Protein AF-W9CKL8-F1 (afdb_monomer_lite)

Foldseek 3Di:
DPPDDPPDVVVVVVCVVPDAAEDEDQDCPDPVNVVVVVVRHNYAHDDPVPVVRVCVSCVPPPDDDDDDDPVVVPD

InterPro domains:
  IPR008030 NmrA-like domain [PF05368] (23-69)
  IPR036291 NAD(P)-binding domain superfamily [SSF51735] (23-71)

Structure (mmCIF, N/CA/C/O backbone):
data_AF-W9CKL8-F1
#
_entry.id   AF-W9CKL8-F1
#
loop_
_atom_site.group_PDB
_atom_site.id
_atom_site.type_symbol
_atom_site.label_atom_id
_atom_site.label_alt_id
_atom_site.label_comp_id
_atom_site.label_asym_id
_atom_site.label_entity_id
_atom_site.label_seq_id
_atom_site.pdbx_PDB_ins_code
_atom_site.Cartn_x
_atom_site.Cartn_y
_atom_site.Cartn_z
_atom_site.occupancy
_atom_site.B_iso_or_equiv
_atom_site.auth_seq_id
_atom_site.auth_comp_id
_atom_site.auth_asym_id
_atom_site.auth_atom_id
_atom_site.pdbx_PDB_model_num
ATOM 1 N N . MET A 1 1 ? -26.262 -24.468 14.719 1.00 37.09 1 MET A N 1
ATOM 2 C CA . MET A 1 1 ? -26.941 -23.243 15.195 1.00 37.09 1 MET A CA 1
ATOM 3 C C . MET A 1 1 ? -25.876 -22.3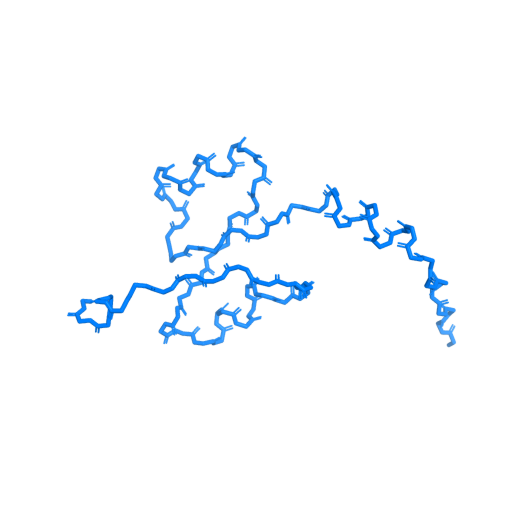09 15.747 1.00 37.09 1 MET A C 1
ATOM 5 O O . MET A 1 1 ? -25.534 -22.393 16.916 1.00 37.09 1 MET A O 1
ATOM 9 N N . THR A 1 2 ? -25.260 -21.498 14.891 1.00 43.16 2 THR A N 1
ATOM 10 C CA . THR A 1 2 ? -24.253 -20.523 15.324 1.00 43.16 2 THR A CA 1
ATOM 11 C C . THR A 1 2 ? -25.013 -19.262 15.708 1.00 43.16 2 THR A C 1
ATOM 13 O O . THR A 1 2 ? -25.616 -18.635 14.842 1.00 43.16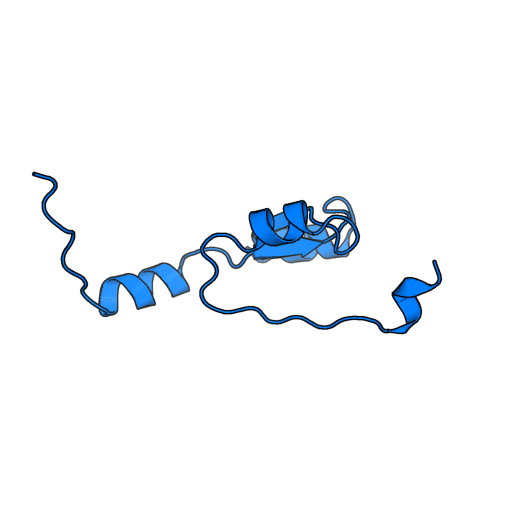 2 THR A O 1
ATOM 16 N N . GLN A 1 3 ? -25.067 -18.946 17.003 1.00 45.47 3 GLN A N 1
ATOM 17 C CA . GLN A 1 3 ? -25.616 -17.689 17.518 1.00 45.47 3 GLN A CA 1
ATOM 18 C C . GLN A 1 3 ? -24.996 -16.530 16.719 1.00 45.47 3 GLN A C 1
ATOM 20 O O . GLN A 1 3 ? -23.780 -16.327 16.745 1.00 45.47 3 GLN A O 1
ATOM 25 N N . GLY A 1 4 ? -25.819 -15.849 15.917 1.00 48.91 4 GLY A N 1
ATOM 26 C CA . GLY A 1 4 ? -25.392 -14.707 15.121 1.00 48.91 4 GLY A CA 1
ATOM 27 C C . GLY A 1 4 ? -24.937 -13.612 16.072 1.00 48.91 4 GLY A C 1
ATOM 28 O O . GLY A 1 4 ? -25.729 -13.144 16.886 1.00 48.91 4 GLY A O 1
ATOM 29 N N . ARG A 1 5 ? -23.650 -13.248 16.008 1.00 58.94 5 ARG A N 1
ATOM 30 C CA . ARG A 1 5 ? -23.089 -12.196 16.862 1.00 58.94 5 ARG A CA 1
ATOM 31 C C . ARG A 1 5 ? -23.960 -10.941 16.720 1.00 58.94 5 ARG A C 1
ATOM 33 O O . ARG A 1 5 ? -24.212 -10.537 15.582 1.00 58.94 5 ARG A O 1
ATOM 40 N N . PRO A 1 6 ? -24.419 -10.327 17.822 1.00 53.94 6 PRO A N 1
ATOM 41 C CA . PRO A 1 6 ? -25.241 -9.131 17.742 1.00 53.94 6 PRO A CA 1
ATOM 42 C C . PRO A 1 6 ? -24.467 -8.042 16.996 1.00 53.94 6 PRO A C 1
ATOM 44 O O . PRO A 1 6 ? -23.352 -7.682 17.378 1.00 53.94 6 PRO A O 1
ATOM 47 N N . HIS A 1 7 ? -25.052 -7.539 15.910 1.00 62.88 7 HIS A N 1
ATOM 48 C CA . HIS A 1 7 ? -24.485 -6.447 15.129 1.00 62.88 7 HIS A CA 1
ATOM 49 C C . HIS A 1 7 ? -24.690 -5.135 15.896 1.00 62.88 7 HIS A C 1
ATOM 51 O O . HIS A 1 7 ? -25.615 -4.373 15.630 1.00 62.88 7 HIS A O 1
ATOM 57 N N . ASN A 1 8 ? -23.851 -4.895 16.901 1.00 64.38 8 ASN A N 1
ATOM 58 C CA . ASN A 1 8 ? -23.802 -3.622 17.604 1.00 64.38 8 ASN A CA 1
ATOM 59 C C . ASN A 1 8 ? -22.797 -2.702 16.875 1.00 64.38 8 ASN A C 1
ATOM 61 O O . ASN A 1 8 ? -21.601 -3.008 16.848 1.00 64.38 8 ASN A O 1
ATOM 65 N N . PRO A 1 9 ? -23.259 -1.585 16.280 1.00 67.50 9 PRO A N 1
ATOM 66 C CA . PRO A 1 9 ? -22.436 -0.720 15.434 1.00 67.50 9 PRO A CA 1
ATOM 67 C C . PRO A 1 9 ? -21.267 -0.068 16.182 1.00 67.50 9 PRO A C 1
ATOM 69 O O . PRO A 1 9 ? -20.272 0.287 15.550 1.00 67.50 9 PRO A O 1
ATOM 72 N N . LEU A 1 10 ? -21.342 0.040 17.514 1.00 64.94 10 LEU A N 1
ATOM 73 C CA . LEU A 1 10 ? -20.242 0.547 18.331 1.00 64.94 10 LEU A CA 1
ATOM 74 C C . LEU A 1 10 ? -19.033 -0.395 18.285 1.00 64.94 10 LEU A C 1
ATOM 76 O O . LEU A 1 10 ? -17.917 0.076 18.104 1.00 64.94 10 LEU A O 1
ATOM 80 N N . TYR A 1 11 ? -19.238 -1.718 18.334 1.00 62.25 11 TYR A N 1
ATOM 81 C CA . TYR A 1 11 ? -18.126 -2.673 18.237 1.00 62.25 11 TYR A CA 1
ATOM 82 C C . TYR A 1 11 ? -17.399 -2.564 16.897 1.00 62.25 11 TYR A C 1
ATOM 84 O O . TYR A 1 11 ? -16.173 -2.590 16.875 1.00 62.25 11 TYR A O 1
ATOM 92 N N . SER A 1 12 ? -18.128 -2.410 15.790 1.00 65.62 12 SER A N 1
ATOM 93 C CA . SER A 1 12 ? -17.526 -2.276 14.460 1.00 65.62 12 SER A CA 1
ATOM 94 C C . SER A 1 12 ? -16.744 -0.973 14.295 1.00 65.62 12 SER A C 1
ATOM 96 O O . SER A 1 12 ? -15.657 -1.001 13.723 1.00 65.62 12 SER A O 1
ATOM 98 N N . GLN A 1 13 ? -17.249 0.151 14.818 1.00 64.12 13 GLN A N 1
ATOM 99 C CA . GLN A 1 13 ? -16.524 1.427 14.776 1.00 64.12 13 GLN A CA 1
ATOM 100 C C . GLN A 1 13 ? -15.263 1.393 15.641 1.00 64.12 13 GLN A C 1
ATOM 102 O O . GLN A 1 13 ? -14.194 1.781 15.177 1.00 64.12 13 GLN A O 1
ATOM 107 N N . THR A 1 14 ? -15.361 0.876 16.868 1.00 64.75 14 THR A N 1
ATOM 108 C CA . THR A 1 14 ? -14.204 0.758 17.762 1.00 64.75 14 THR A CA 1
ATOM 109 C C . THR A 1 14 ? -13.162 -0.201 17.184 1.00 64.75 14 THR A C 1
ATOM 111 O O . THR A 1 14 ? -11.987 0.141 17.138 1.00 64.75 14 THR A O 1
ATOM 114 N N . LEU A 1 15 ? -13.568 -1.362 16.656 1.00 64.69 15 LEU A N 1
ATOM 115 C CA . LEU A 1 15 ? -12.658 -2.294 15.976 1.00 64.69 15 LEU A CA 1
ATOM 116 C C . LEU A 1 15 ? -11.956 -1.641 14.784 1.00 64.69 15 LEU A C 1
ATOM 118 O O . LEU A 1 15 ? -10.748 -1.790 14.652 1.00 64.69 15 LEU A O 1
ATOM 122 N N . PHE A 1 16 ? -12.673 -0.888 13.947 1.00 68.69 16 PHE A N 1
ATOM 123 C CA . PHE A 1 16 ? -12.070 -0.174 12.818 1.00 68.69 16 PHE A CA 1
ATOM 124 C C . PHE A 1 16 ? -10.983 0.813 13.264 1.00 68.69 16 PHE A C 1
ATOM 126 O O . PHE A 1 16 ? -9.964 0.951 12.599 1.00 68.69 16 PHE A O 1
ATOM 133 N N . GLN A 1 17 ? -11.175 1.454 14.416 1.00 71.94 17 GLN A N 1
ATOM 134 C CA . GLN A 1 17 ? -10.237 2.428 14.970 1.00 71.94 17 GLN A CA 1
ATOM 135 C C . GLN A 1 17 ? -8.948 1.797 15.520 1.00 71.94 17 GLN A C 1
ATOM 137 O O . GLN A 1 17 ? -7.919 2.466 15.571 1.00 71.94 17 GLN A O 1
ATOM 142 N N . TYR A 1 18 ? -8.996 0.520 15.912 1.00 72.06 18 TYR A N 1
ATOM 143 C CA . TYR A 1 18 ? -7.852 -0.221 16.459 1.00 72.06 18 TYR A CA 1
ATOM 144 C C . TYR A 1 18 ? -7.244 -1.241 15.489 1.00 72.06 18 TYR A C 1
ATOM 146 O O . TYR A 1 18 ? -6.167 -1.771 15.764 1.00 72.06 18 TYR A O 1
ATOM 154 N N . LEU A 1 19 ? -7.905 -1.538 14.368 1.00 73.12 19 LEU A N 1
ATOM 155 C CA . LEU A 1 19 ? -7.345 -2.406 13.342 1.00 73.12 19 LEU A CA 1
ATOM 156 C C . LEU A 1 19 ? -6.315 -1.632 12.511 1.00 73.12 19 LEU A C 1
ATOM 158 O O . LEU A 1 19 ? -6.597 -0.526 12.043 1.00 73.12 19 LEU A O 1
ATOM 162 N N . PRO A 1 20 ? -5.121 -2.201 12.289 1.00 75.56 20 PRO A N 1
ATOM 163 C CA . PRO A 1 20 ? -4.134 -1.563 11.442 1.00 75.56 20 PRO A CA 1
ATOM 164 C C . PRO A 1 20 ? -4.674 -1.474 10.012 1.00 75.56 20 PRO A C 1
ATOM 166 O O . PRO A 1 20 ? -5.184 -2.442 9.449 1.00 75.56 20 PRO A O 1
ATOM 169 N N . SER A 1 21 ? -4.571 -0.287 9.422 1.00 80.75 21 SER A N 1
ATOM 170 C CA . SER A 1 21 ? -4.989 -0.071 8.039 1.00 80.75 21 SER A CA 1
ATOM 171 C C . SER A 1 21 ? -3.961 -0.695 7.085 1.00 80.75 21 SER A C 1
ATOM 173 O O . SER A 1 21 ? -2.765 -0.406 7.226 1.00 80.75 21 SER A O 1
ATOM 175 N N . PRO A 1 22 ? -4.381 -1.539 6.122 1.00 85.00 22 PRO A N 1
ATOM 176 C CA . PRO A 1 22 ? -3.456 -2.136 5.174 1.00 85.00 22 PRO A CA 1
ATOM 177 C C . PRO A 1 22 ? -2.878 -1.072 4.232 1.00 85.00 22 PRO A C 1
ATOM 179 O O . PRO A 1 22 ? -3.605 -0.384 3.516 1.00 85.00 22 PRO A O 1
ATOM 182 N N . ALA A 1 23 ? -1.552 -0.956 4.222 1.00 92.12 23 ALA A N 1
ATOM 183 C CA . ALA A 1 23 ? -0.786 -0.139 3.291 1.00 92.12 23 ALA A CA 1
ATOM 184 C C . ALA A 1 23 ? -0.205 -1.040 2.196 1.00 92.12 23 ALA A C 1
ATOM 186 O O . ALA A 1 23 ? 0.673 -1.866 2.447 1.00 92.12 23 ALA A O 1
ATOM 187 N N . VAL A 1 24 ? -0.704 -0.892 0.971 1.00 93.75 24 VAL A N 1
ATOM 188 C CA . VAL A 1 24 ? -0.345 -1.773 -0.145 1.00 93.75 24 VAL A CA 1
ATOM 189 C C . VAL A 1 24 ? 0.873 -1.234 -0.895 1.00 93.75 24 VAL A C 1
ATOM 191 O O . VAL A 1 24 ? 0.917 -0.069 -1.285 1.00 93.75 24 VAL A O 1
ATOM 194 N N . THR A 1 25 ? 1.858 -2.094 -1.139 1.00 93.88 25 THR A N 1
ATOM 195 C CA . THR A 1 25 ? 3.044 -1.801 -1.961 1.00 93.88 25 THR A CA 1
ATOM 196 C C . THR A 1 25 ? 3.430 -3.034 -2.770 1.00 93.88 25 THR A C 1
ATOM 198 O O . THR A 1 25 ? 3.156 -4.148 -2.354 1.00 93.88 25 THR A O 1
ATOM 201 N N . ARG A 1 26 ? 4.117 -2.882 -3.905 1.00 93.75 26 ARG A N 1
ATOM 202 C CA . ARG A 1 26 ? 4.725 -4.043 -4.588 1.00 93.75 26 ARG A CA 1
ATOM 203 C C . ARG A 1 26 ? 5.898 -4.609 -3.792 1.00 93.75 26 ARG A C 1
ATOM 205 O O . ARG A 1 26 ? 6.115 -5.813 -3.771 1.00 93.75 26 ARG A O 1
ATOM 212 N N . ASP A 1 27 ? 6.625 -3.726 -3.113 1.00 94.75 27 ASP A N 1
ATOM 213 C CA . ASP A 1 27 ? 7.854 -4.054 -2.404 1.00 94.75 27 ASP A CA 1
ATOM 214 C C . ASP A 1 27 ? 7.795 -3.515 -0.962 1.00 94.75 27 ASP A C 1
ATOM 216 O O . ASP A 1 27 ? 7.927 -2.301 -0.751 1.00 94.75 27 ASP A O 1
ATOM 220 N N . PRO A 1 28 ? 7.564 -4.391 0.034 1.00 96.06 28 PRO A N 1
ATOM 221 C CA . PRO A 1 28 ? 7.517 -4.012 1.443 1.00 96.06 28 PRO A CA 1
ATOM 222 C C . PRO A 1 28 ? 8.903 -3.727 2.035 1.00 96.06 28 PRO A C 1
ATOM 224 O O . PRO A 1 28 ? 8.993 -3.178 3.132 1.00 96.06 28 PRO A O 1
ATOM 227 N N . THR A 1 29 ? 9.989 -4.066 1.333 1.00 95.75 29 THR A N 1
ATOM 228 C CA . THR A 1 29 ? 11.358 -3.896 1.841 1.00 95.75 29 THR A CA 1
ATOM 229 C C . THR A 1 29 ? 11.876 -2.467 1.687 1.00 95.75 29 THR A C 1
ATOM 231 O O . THR A 1 29 ? 12.841 -2.093 2.354 1.00 95.75 29 THR A O 1
ATOM 234 N N . LYS A 1 30 ? 11.227 -1.629 0.869 1.00 96.94 30 LYS A N 1
ATOM 235 C CA . LYS A 1 30 ? 11.652 -0.240 0.641 1.00 96.94 30 LYS A CA 1
ATOM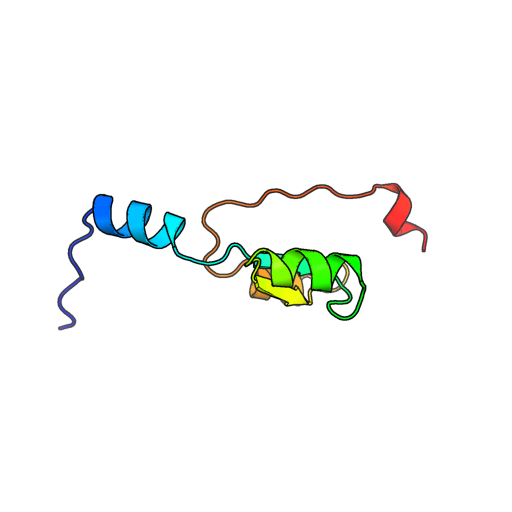 236 C C . LYS A 1 30 ? 11.535 0.623 1.894 1.00 96.94 30 LYS A C 1
ATOM 238 O O . LYS A 1 30 ? 10.623 0.464 2.703 1.00 96.94 30 LYS A O 1
ATOM 243 N N . SER A 1 31 ? 12.415 1.616 2.002 1.00 96.62 31 SER A N 1
ATOM 244 C CA . SER A 1 31 ? 12.504 2.525 3.153 1.00 96.62 31 SER A CA 1
ATOM 245 C C . SER A 1 31 ? 11.175 3.202 3.511 1.00 96.62 31 SER A C 1
ATOM 247 O O . SER A 1 31 ? 10.808 3.229 4.682 1.00 96.62 31 SER A O 1
ATOM 249 N N . PHE A 1 32 ? 10.417 3.685 2.521 1.00 94.12 32 PHE A N 1
ATOM 250 C CA . PHE A 1 32 ? 9.093 4.282 2.746 1.00 94.12 32 PHE A CA 1
ATOM 251 C C . PHE A 1 32 ? 8.069 3.283 3.297 1.00 94.12 32 PHE A C 1
ATOM 253 O O . PHE A 1 32 ? 7.299 3.627 4.191 1.00 94.12 32 PHE A O 1
ATOM 260 N N . ALA A 1 33 ? 8.080 2.041 2.806 1.00 95.75 33 ALA A N 1
ATOM 261 C CA . ALA A 1 33 ? 7.197 0.994 3.306 1.00 95.75 33 ALA A CA 1
ATOM 262 C C . ALA A 1 33 ? 7.540 0.657 4.767 1.00 95.75 33 ALA A C 1
ATOM 264 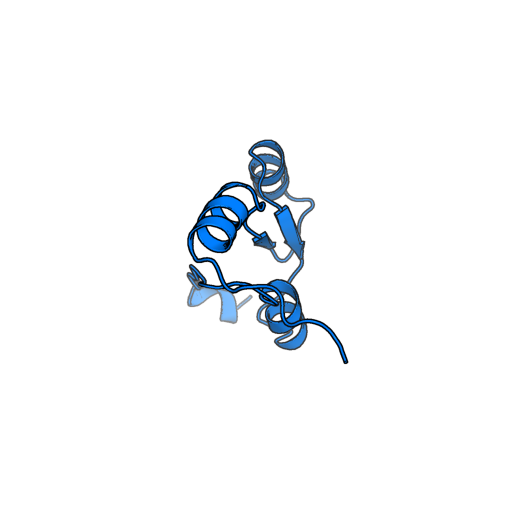O O . ALA A 1 33 ? 6.666 0.660 5.632 1.00 95.75 33 ALA A O 1
ATOM 265 N N . GLN A 1 34 ? 8.827 0.490 5.079 1.00 96.75 34 GLN A N 1
ATOM 266 C CA . GLN A 1 34 ? 9.274 0.279 6.456 1.00 96.75 34 GLN A CA 1
ATOM 267 C C . GLN A 1 34 ? 8.935 1.464 7.375 1.00 96.75 34 GLN A C 1
ATOM 269 O O . GLN A 1 34 ? 8.593 1.257 8.537 1.00 96.75 34 GLN A O 1
ATOM 274 N N . ALA A 1 35 ? 9.000 2.703 6.877 1.00 96.25 35 ALA A N 1
ATOM 275 C CA . ALA A 1 35 ? 8.613 3.888 7.640 1.00 96.25 35 ALA A CA 1
ATOM 276 C C . ALA A 1 35 ? 7.116 3.885 7.991 1.00 96.25 35 ALA A C 1
ATOM 278 O O . ALA A 1 35 ? 6.769 4.134 9.142 1.00 96.25 35 ALA A O 1
ATOM 279 N N . LEU A 1 36 ? 6.239 3.531 7.046 1.00 93.56 36 LEU A N 1
ATOM 280 C CA . LEU A 1 36 ? 4.803 3.371 7.312 1.00 93.56 36 LEU A CA 1
ATOM 281 C C . LEU A 1 36 ? 4.533 2.256 8.326 1.00 93.56 36 LEU A C 1
ATOM 283 O O . LEU A 1 36 ? 3.719 2.431 9.230 1.00 93.56 36 LEU A O 1
ATOM 287 N N . SER A 1 37 ? 5.252 1.137 8.222 1.00 93.94 37 SER A N 1
ATOM 288 C CA . SER A 1 37 ? 5.134 0.042 9.188 1.00 93.94 37 SER A CA 1
ATOM 289 C C . SER A 1 37 ? 5.484 0.487 10.611 1.00 93.94 37 SER A C 1
ATOM 291 O O . SER A 1 37 ? 4.754 0.174 11.548 1.00 93.94 37 SER A O 1
ATOM 293 N N . LYS A 1 38 ? 6.537 1.300 10.777 1.00 94.62 38 LYS A N 1
ATOM 294 C CA . LYS A 1 38 ? 6.920 1.881 12.078 1.00 94.62 38 LYS A CA 1
ATOM 295 C C . LYS A 1 38 ? 5.862 2.827 12.661 1.00 94.62 38 LYS A C 1
ATOM 297 O O . LYS A 1 38 ? 5.845 3.022 13.870 1.00 94.62 38 LYS A O 1
ATOM 302 N N . LEU A 1 39 ? 4.986 3.390 11.827 1.00 92.69 39 LEU A N 1
ATOM 303 C CA . LEU A 1 39 ? 3.847 4.216 12.245 1.00 92.69 39 LEU A CA 1
ATOM 304 C C . LEU A 1 39 ? 2.582 3.392 12.556 1.00 92.69 39 LEU A C 1
ATOM 306 O O . LEU A 1 39 ? 1.545 3.970 12.869 1.00 92.6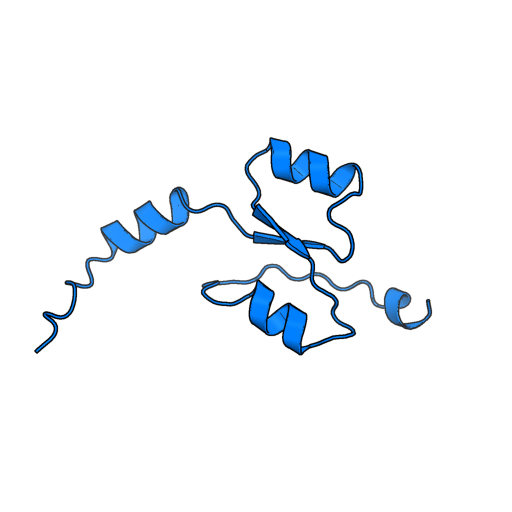9 39 LEU A O 1
ATOM 310 N N . GLY A 1 40 ? 2.651 2.058 12.478 1.00 90.56 40 GLY A N 1
ATOM 311 C CA . GLY A 1 40 ? 1.537 1.155 12.782 1.00 90.56 40 GLY A CA 1
ATOM 312 C C . GLY A 1 40 ? 0.731 0.693 11.566 1.00 90.56 40 GLY A C 1
ATOM 313 O O . GLY A 1 40 ? -0.263 -0.013 11.732 1.00 90.56 40 GLY A O 1
ATOM 314 N N . ALA A 1 41 ? 1.141 1.046 10.342 1.00 91.94 41 ALA A N 1
ATOM 315 C CA . ALA A 1 41 ? 0.488 0.534 9.142 1.00 91.94 41 ALA A CA 1
ATOM 316 C C . ALA A 1 41 ? 0.808 -0.953 8.926 1.00 91.94 41 ALA A C 1
ATOM 318 O O . ALA A 1 41 ? 1.963 -1.382 9.021 1.00 91.94 41 ALA A O 1
ATOM 319 N N . GLN A 1 42 ? -0.199 -1.738 8.547 1.00 92.12 42 GLN A N 1
ATOM 320 C CA . GLN A 1 42 ? 0.018 -3.112 8.106 1.00 92.12 42 GLN A CA 1
ATOM 321 C C . GLN A 1 42 ? 0.470 -3.090 6.646 1.00 92.12 42 GLN A C 1
ATOM 323 O O . GLN A 1 42 ? -0.345 -2.984 5.736 1.00 92.12 42 GLN A O 1
ATOM 328 N N . VAL A 1 43 ? 1.774 -3.169 6.399 1.00 94.75 43 VAL A N 1
ATOM 329 C CA . VAL A 1 43 ? 2.293 -3.165 5.027 1.00 94.75 43 VAL A CA 1
ATOM 330 C C . VAL A 1 43 ? 2.071 -4.532 4.381 1.00 94.75 43 VAL A C 1
ATOM 332 O O . VAL A 1 43 ? 2.539 -5.547 4.895 1.00 94.75 43 VAL A O 1
ATOM 335 N N . VAL A 1 44 ? 1.382 -4.560 3.241 1.00 94.06 44 VAL A N 1
ATOM 336 C CA . VAL A 1 44 ? 1.047 -5.783 2.496 1.00 94.06 44 VAL A CA 1
ATOM 337 C C . VAL A 1 44 ? 1.585 -5.686 1.071 1.00 94.06 44 VAL A C 1
ATOM 339 O O . VAL A 1 44 ? 1.494 -4.633 0.435 1.00 94.06 44 VAL A O 1
ATOM 342 N N . SER A 1 45 ? 2.143 -6.789 0.562 1.00 95.31 45 SER A N 1
ATOM 343 C CA . SER A 1 45 ? 2.586 -6.860 -0.831 1.00 95.31 45 SER A CA 1
ATOM 344 C C . SER A 1 45 ? 1.411 -7.144 -1.773 1.00 95.31 45 SER A C 1
ATOM 346 O O . SER A 1 45 ? 0.696 -8.127 -1.579 1.00 95.31 45 SER A O 1
ATOM 348 N N . ALA A 1 46 ? 1.218 -6.309 -2.796 1.00 94.88 46 ALA A N 1
ATOM 349 C CA . ALA A 1 46 ? 0.353 -6.609 -3.937 1.00 94.88 46 ALA A CA 1
ATOM 350 C C . ALA A 1 46 ? 0.758 -5.805 -5.181 1.00 94.88 46 ALA A C 1
ATOM 352 O O . ALA A 1 46 ? 1.362 -4.733 -5.088 1.00 94.88 46 ALA A O 1
ATOM 353 N N . ASP A 1 47 ? 0.390 -6.315 -6.354 1.00 91.44 47 ASP A N 1
ATOM 354 C CA . ASP A 1 47 ? 0.680 -5.705 -7.649 1.00 91.44 47 ASP A CA 1
ATOM 355 C C . ASP A 1 47 ? -0.600 -5.575 -8.479 1.00 91.44 47 ASP A C 1
ATOM 357 O O . ASP A 1 47 ? -1.340 -6.540 -8.672 1.00 91.44 47 ASP A O 1
ATOM 361 N N . TYR A 1 48 ? -0.845 -4.384 -9.021 1.00 87.44 48 TYR A N 1
ATOM 362 C CA . TYR A 1 48 ? -1.981 -4.125 -9.905 1.00 87.44 48 TYR A CA 1
ATOM 363 C C . TYR A 1 48 ? -1.914 -4.945 -11.204 1.00 87.44 48 TYR A C 1
ATOM 365 O O . TYR A 1 48 ? -2.948 -5.216 -11.812 1.00 87.44 48 TYR A O 1
ATOM 373 N N . ARG A 1 49 ? -0.715 -5.387 -11.606 1.00 87.94 49 ARG A N 1
ATOM 374 C CA . ARG A 1 49 ? -0.489 -6.313 -12.728 1.00 87.94 49 ARG A CA 1
ATOM 375 C C . ARG A 1 49 ? -0.926 -7.741 -12.414 1.00 87.94 49 ARG A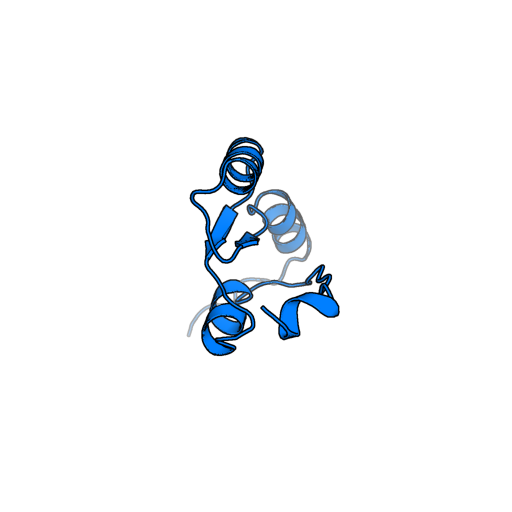 C 1
ATOM 377 O O . ARG A 1 49 ? -1.100 -8.540 -13.327 1.00 87.94 49 ARG A O 1
ATOM 384 N N . ALA A 1 50 ? -1.136 -8.056 -11.138 1.00 92.19 50 ALA A N 1
ATOM 385 C CA . ALA A 1 50 ? -1.642 -9.331 -10.657 1.00 92.19 50 ALA A CA 1
ATOM 386 C C . ALA A 1 50 ? -2.952 -9.102 -9.878 1.00 92.19 50 ALA A C 1
ATOM 388 O O . ALA A 1 50 ? -2.935 -9.093 -8.644 1.00 92.19 50 ALA A O 1
ATOM 389 N N . PRO A 1 51 ? -4.109 -8.949 -10.555 1.00 91.25 51 PRO A N 1
ATOM 390 C CA . PRO A 1 51 ? -5.378 -8.570 -9.920 1.00 91.25 51 PRO A CA 1
ATOM 391 C C . PRO A 1 51 ? -5.797 -9.448 -8.730 1.00 91.25 51 PRO A C 1
ATOM 393 O O . PRO A 1 51 ? -6.415 -8.963 -7.783 1.00 91.25 51 PRO A O 1
ATOM 396 N N . GLY A 1 52 ? -5.422 -10.734 -8.736 1.00 95.62 52 GLY A N 1
ATOM 397 C CA . GLY A 1 52 ? -5.650 -11.640 -7.606 1.00 95.62 52 GLY A CA 1
ATOM 398 C C . GLY A 1 52 ? -4.944 -11.201 -6.317 1.00 95.62 52 GLY A C 1
ATOM 399 O O . GLY A 1 52 ? -5.523 -11.322 -5.239 1.00 95.62 52 GLY A O 1
ATOM 400 N N . SER A 1 53 ? -3.743 -10.622 -6.422 1.00 94.31 53 SER A N 1
ATOM 401 C CA . SER A 1 53 ? -3.000 -10.089 -5.273 1.00 94.31 53 SER A CA 1
ATOM 402 C C . SER A 1 53 ? -3.688 -8.863 -4.668 1.00 94.31 53 SER A C 1
ATOM 404 O O . SER A 1 53 ? -3.805 -8.767 -3.451 1.00 94.31 53 SER A O 1
ATOM 406 N N . ILE A 1 54 ? -4.242 -7.978 -5.505 1.00 93.00 54 ILE A N 1
ATOM 407 C CA . ILE A 1 54 ? -5.032 -6.825 -5.052 1.00 93.00 54 ILE A CA 1
ATOM 408 C C . ILE A 1 54 ? -6.296 -7.301 -4.340 1.00 93.00 54 ILE A C 1
ATOM 410 O O . ILE A 1 54 ? -6.601 -6.833 -3.247 1.00 93.00 54 ILE A O 1
ATOM 414 N N . LYS A 1 55 ? -7.009 -8.280 -4.909 1.00 92.81 55 LYS A N 1
ATOM 415 C CA . LYS A 1 55 ? -8.212 -8.836 -4.276 1.00 92.81 55 LYS A CA 1
ATOM 416 C C . LYS A 1 55 ? -7.910 -9.436 -2.901 1.00 92.81 55 LYS A C 1
ATOM 418 O O . LYS A 1 55 ? -8.683 -9.231 -1.972 1.00 92.81 55 LYS A O 1
ATOM 423 N N . ALA A 1 56 ? -6.788 -10.143 -2.771 1.00 92.00 56 ALA A N 1
ATOM 424 C CA . ALA A 1 56 ? -6.340 -10.682 -1.492 1.00 92.00 56 ALA A CA 1
ATOM 425 C C . ALA A 1 56 ? -5.980 -9.568 -0.493 1.00 92.00 56 ALA A C 1
ATOM 427 O O . ALA A 1 56 ? -6.431 -9.611 0.649 1.00 92.00 56 ALA A O 1
ATOM 428 N N . ALA A 1 57 ? -5.236 -8.546 -0.927 1.00 91.38 57 ALA A N 1
ATOM 429 C CA . ALA A 1 57 ? -4.807 -7.433 -0.076 1.00 91.38 57 ALA A CA 1
ATOM 430 C C . ALA A 1 57 ? -5.961 -6.540 0.408 1.00 91.38 57 ALA A C 1
ATOM 432 O O . ALA A 1 57 ? -5.863 -5.933 1.470 1.00 91.38 57 ALA A O 1
ATOM 433 N N . LEU A 1 58 ? -7.057 -6.467 -0.351 1.00 90.06 58 LEU A N 1
ATOM 434 C CA . LEU A 1 58 ? -8.248 -5.684 -0.008 1.00 90.06 58 LEU A CA 1
ATOM 435 C C . LEU A 1 58 ? -9.327 -6.501 0.721 1.00 90.06 58 LEU A C 1
ATOM 437 O O . LEU A 1 58 ? -10.404 -5.981 1.014 1.00 90.06 58 LEU A O 1
ATOM 441 N N . SER A 1 59 ? -9.078 -7.780 1.011 1.00 89.75 59 SER A N 1
ATOM 442 C CA . SER A 1 59 ? -10.060 -8.644 1.667 1.00 89.75 59 SER A CA 1
ATOM 443 C C . SER A 1 59 ? -10.428 -8.113 3.056 1.00 89.75 59 SER A C 1
ATOM 445 O O . SER A 1 59 ? -9.576 -7.989 3.931 1.00 89.75 59 SER A O 1
ATOM 447 N N . GLY A 1 60 ? -11.715 -7.828 3.269 1.00 84.25 60 GLY A N 1
ATOM 448 C CA . GLY A 1 60 ? -12.229 -7.280 4.529 1.00 84.25 60 GLY A CA 1
ATOM 449 C C . GLY A 1 60 ? -12.099 -5.760 4.671 1.00 84.25 60 GLY A C 1
ATOM 450 O O . GLY A 1 60 ? -12.567 -5.214 5.669 1.00 84.25 60 GLY A O 1
ATOM 451 N N . ALA A 1 61 ? -11.522 -5.061 3.687 1.00 86.56 61 ALA A N 1
ATOM 452 C CA . ALA A 1 61 ? -11.500 -3.603 3.674 1.00 86.56 61 ALA A CA 1
ATOM 453 C C . ALA A 1 61 ? -12.915 -3.043 3.458 1.00 86.56 61 ALA A C 1
ATOM 455 O O . ALA A 1 61 ? -13.625 -3.447 2.537 1.00 86.56 61 ALA A O 1
ATOM 456 N N . HIS A 1 62 ? -13.321 -2.091 4.300 1.00 86.69 62 HIS A N 1
ATOM 457 C CA . HIS A 1 62 ? -14.615 -1.414 4.169 1.00 86.69 62 HIS A CA 1
ATOM 458 C C . HIS A 1 62 ? -14.591 -0.305 3.105 1.00 86.69 62 HIS A C 1
ATOM 460 O O . HIS A 1 62 ? -15.581 -0.068 2.420 1.00 86.69 62 HIS A O 1
ATOM 466 N N . ALA A 1 63 ? -13.446 0.362 2.961 1.00 87.94 63 ALA A N 1
ATOM 467 C CA . ALA A 1 63 ? -13.207 1.414 1.985 1.00 87.94 63 ALA A CA 1
ATOM 468 C C . ALA A 1 63 ? -11.746 1.368 1.522 1.00 87.94 63 ALA A C 1
ATOM 470 O O . ALA A 1 63 ? -10.881 0.841 2.225 1.00 87.94 63 ALA A O 1
ATOM 471 N N . VAL A 1 64 ? -11.474 1.928 0.342 1.00 90.06 64 VAL A N 1
ATOM 472 C CA . VAL A 1 64 ? -10.135 1.963 -0.257 1.00 90.06 64 VAL A CA 1
ATOM 473 C C . VAL A 1 64 ? -9.821 3.377 -0.724 1.00 90.06 64 VAL A C 1
ATOM 475 O O . VAL A 1 64 ? -10.590 3.971 -1.476 1.00 90.06 64 VAL A O 1
ATOM 478 N N . PHE A 1 65 ? -8.661 3.891 -0.315 1.00 90.06 65 PHE A N 1
ATOM 479 C CA . PHE A 1 65 ? -8.052 5.074 -0.913 1.00 90.06 65 PHE A CA 1
ATOM 480 C C . PHE A 1 65 ? -7.028 4.621 -1.958 1.00 90.06 65 PHE A C 1
ATOM 482 O O . PHE A 1 65 ? -5.982 4.078 -1.606 1.00 90.06 65 PHE A O 1
ATOM 489 N N . ALA A 1 66 ? -7.341 4.798 -3.243 1.00 88.81 66 ALA A N 1
ATOM 490 C CA . ALA A 1 66 ? -6.499 4.346 -4.349 1.00 88.81 66 ALA A CA 1
ATOM 491 C C . ALA A 1 66 ? -6.145 5.510 -5.278 1.00 88.81 66 ALA A C 1
ATOM 493 O O . ALA A 1 66 ? -7.024 6.178 -5.817 1.00 88.81 66 ALA A O 1
ATOM 494 N N . ILE A 1 67 ? -4.845 5.710 -5.499 1.00 86.38 67 ILE A N 1
ATOM 495 C CA . ILE A 1 67 ? -4.309 6.640 -6.493 1.00 86.38 67 ILE A CA 1
ATOM 496 C C . ILE A 1 67 ? -3.432 5.830 -7.441 1.00 86.38 67 ILE A C 1
ATOM 498 O O . ILE A 1 67 ? -2.521 5.129 -7.000 1.00 86.38 67 ILE A O 1
ATOM 502 N N . ILE A 1 68 ? -3.694 5.934 -8.743 1.00 78.81 68 ILE A N 1
ATOM 503 C CA . ILE A 1 68 ? -2.850 5.322 -9.771 1.00 78.81 68 ILE A CA 1
ATOM 504 C C . ILE A 1 68 ? -1.988 6.390 -10.438 1.00 78.81 68 ILE A C 1
ATOM 506 O O . ILE A 1 68 ? -2.451 7.496 -10.715 1.00 78.81 68 ILE A O 1
ATOM 510 N N . ASN A 1 69 ? -0.735 6.045 -10.732 1.00 78.94 69 ASN A N 1
ATOM 511 C CA . ASN A 1 69 ? 0.084 6.837 -11.639 1.00 78.94 69 ASN A CA 1
ATOM 512 C C . ASN A 1 69 ? -0.166 6.342 -13.068 1.00 78.94 69 ASN A C 1
ATOM 514 O O . ASN A 1 69 ? 0.246 5.233 -13.407 1.00 78.94 69 ASN A O 1
ATOM 518 N N . PHE A 1 70 ? -0.814 7.161 -13.899 1.00 69.44 70 PHE A N 1
ATOM 519 C CA . PHE A 1 70 ? -1.119 6.842 -15.300 1.00 69.44 70 PHE A CA 1
ATOM 520 C C . PHE A 1 70 ? 0.129 6.408 -16.091 1.00 69.44 70 PHE A C 1
ATOM 522 O O . PHE A 1 70 ? 0.080 5.466 -16.878 1.00 69.44 70 PHE A O 1
ATOM 529 N N . TRP A 1 71 ? 1.281 7.022 -15.809 1.00 71.88 71 TRP A N 1
ATOM 530 C CA . TRP A 1 71 ? 2.540 6.746 -16.507 1.00 71.88 71 TRP A CA 1
ATOM 531 C C . TRP A 1 71 ? 3.193 5.414 -16.113 1.00 71.88 71 TRP A C 1
ATOM 533 O O . TRP A 1 71 ? 4.074 4.927 -16.817 1.00 71.88 71 TRP A O 1
ATOM 543 N N . ALA A 1 72 ? 2.757 4.785 -15.016 1.00 65.44 72 ALA A N 1
ATOM 544 C CA . ALA A 1 72 ? 3.333 3.526 -14.540 1.00 65.44 72 ALA A CA 1
ATOM 545 C C . ALA A 1 72 ? 3.022 2.323 -15.450 1.00 65.44 72 ALA A C 1
ATOM 547 O O . ALA A 1 72 ? 3.590 1.252 -15.248 1.00 65.44 72 ALA A O 1
ATOM 548 N N . ILE A 1 73 ? 2.144 2.481 -16.447 1.00 64.19 73 ILE A N 1
ATOM 549 C CA . ILE A 1 73 ? 1.826 1.440 -17.433 1.00 64.19 73 ILE A CA 1
ATOM 550 C C . ILE A 1 73 ? 2.981 1.182 -18.420 1.00 64.19 73 ILE A C 1
ATOM 552 O O . ILE A 1 73 ? 3.044 0.100 -18.993 1.00 64.19 73 ILE A O 1
ATOM 556 N N . LEU A 1 74 ? 3.906 2.136 -18.588 1.00 62.75 74 LEU A N 1
ATOM 557 C CA . LEU A 1 74 ? 4.963 2.099 -19.612 1.00 62.75 74 LEU A CA 1
ATOM 558 C C . LEU A 1 74 ? 6.318 1.539 -19.130 1.00 62.75 74 LEU A C 1
ATOM 560 O O . LEU A 1 74 ? 7.279 1.552 -19.894 1.00 62.75 74 LEU A O 1
ATOM 564 N N . THR A 1 75 ? 6.419 1.085 -17.876 1.00 59.53 75 THR A N 1
ATOM 565 C CA . THR A 1 75 ? 7.676 0.620 -17.236 1.00 59.53 75 THR A CA 1
ATOM 566 C C . THR A 1 75 ? 7.475 -0.662 -16.450 1.00 59.53 75 THR A C 1
ATOM 568 O O . THR A 1 75 ? 8.267 -1.605 -16.612 1.00 59.53 75 THR A O 1
#

Radius of gyration: 15.91 Å; chains: 1; bounding box: 39×30×38 Å

Organism: Sclerotinia borealis (strain F-4128) (NCBI:txid1432307)

pLDDT: mean 81.35, std 15.27, range [37.09, 96.94]

Sequence (75 aa):
MTQGRPHNPLYSQTLFQYLPSPAVTRDPTKSFAQALSKLGAQVVSADYRAPGSIKAALSGAHAVFAIINFWAILT

Secondary structure (DSSP, 8-state):
---PPP--HHHHHHHHHHSPPEEEES-TTSHHHHHHHHTT-EEEE--TTSHHHHHHHTTT-S-------GGGGG-